Protein AF-A0A7X2MRL8-F1 (afdb_monomer)

Organism: Enterobacter agglomerans (NCBI:txid549)

InterPro domains:
  IPR007055 BON domain [PF04972] (2-49)
  IPR007055 BON domain [PF04972] (62-128)
  IPR007055 BON domain [PS50914] (1-50)
  IPR007055 BON domain [PS50914] (61-129)
  IPR014004 Transport-associated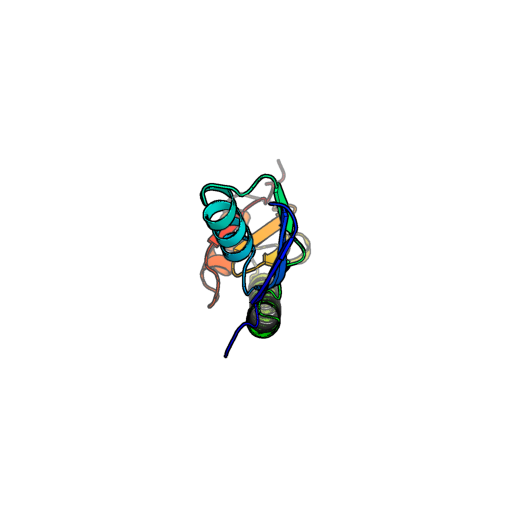 and nodulation domain, bacteria [SM00749] (1-50)
  IPR014004 Transport-associated and nodulation domain, bacteria [SM00749] (66-129)
  IPR051686 Outer membrane lipoprotein DolP [PTHR34606] (59-128)

Mean predicted aligned error: 12.66 Å

Foldseek 3Di:
DDWDWDWDDDQLEIEIATEDQDPVVQVVVLVVSVPDPSRPYYHYHYDHCVPCCLQVVQVVVQVVLQVQLLVVQVVDPQAPSVQWDWGGGSLEIEIEGEDQDVVNQVVSLVSSVPGPSRPYYHRHYDHDD

Secondary structure (DSSP, 8-state):
----EEEEEETTEEEEEEEESSHHHHHHHHHHHHTSTT--EEEEEEEE---HHHHHHHHHHHHHHHHHHHHHHHT-SSS-GGGEEEEEETTEEEEEEEESSHHHHHHHHHHHHTSTT--EEEEEEEEP-

Structure (mmCIF, N/CA/C/O backbone):
data_AF-A0A7X2MRL8-F1
#
_entry.id   AF-A0A7X2MRL8-F1
#
loop_
_atom_site.group_PDB
_atom_site.id
_atom_site.type_symbol
_atom_site.label_atom_id
_atom_site.label_alt_id
_atom_site.label_comp_id
_atom_site.label_asym_id
_atom_site.label_entity_id
_atom_site.label_seq_id
_atom_site.pdbx_PDB_ins_code
_atom_site.Cartn_x
_atom_site.Cartn_y
_atom_site.Cartn_z
_atom_site.occupancy
_atom_site.B_iso_or_equiv
_atom_site.auth_seq_id
_atom_site.auth_comp_id
_atom_site.auth_asym_id
_atom_site.auth_atom_id
_atom_site.pdbx_PDB_model_num
ATOM 1 N N . LYS A 1 1 ? -16.062 -18.049 14.899 1.00 43.31 1 LYS A N 1
ATOM 2 C CA . LYS A 1 1 ? -15.267 -17.506 16.029 1.00 43.31 1 LYS A CA 1
ATOM 3 C C . LYS A 1 1 ? -16.156 -16.510 16.754 1.00 43.31 1 LYS A C 1
ATOM 5 O O . LYS A 1 1 ? -16.603 -15.585 16.094 1.00 43.31 1 LYS A O 1
ATOM 10 N N . SER A 1 2 ? -16.481 -16.750 18.024 1.00 45.66 2 SER A N 1
ATOM 11 C CA . SER A 1 2 ? -17.302 -15.827 18.815 1.00 45.66 2 SER A CA 1
ATOM 12 C C . SER A 1 2 ? -16.423 -14.662 19.267 1.00 45.66 2 SER A C 1
ATOM 14 O O . SER A 1 2 ? -15.326 -14.892 19.771 1.00 45.66 2 SER A O 1
ATOM 16 N N . THR A 1 3 ? -16.838 -13.429 19.003 1.00 57.28 3 THR A N 1
ATOM 17 C CA . THR A 1 3 ? -16.255 -12.231 19.615 1.00 57.28 3 THR A CA 1
ATOM 18 C C . THR A 1 3 ? -16.995 -11.979 20.916 1.00 57.28 3 THR A C 1
ATOM 20 O O . THR A 1 3 ? -18.180 -11.650 20.892 1.00 57.28 3 THR A O 1
ATOM 23 N N . ASP A 1 4 ? -16.318 -12.151 22.046 1.00 70.88 4 ASP A N 1
ATOM 24 C CA . ASP A 1 4 ? -16.901 -11.885 23.357 1.00 70.88 4 ASP A CA 1
ATOM 25 C C . ASP A 1 4 ? -16.921 -10.370 23.601 1.00 70.88 4 ASP A C 1
ATOM 27 O O . ASP A 1 4 ? -15.911 -9.763 23.970 1.00 70.88 4 ASP A O 1
ATOM 31 N N . ILE A 1 5 ? -18.070 -9.746 23.335 1.00 77.88 5 ILE A N 1
ATOM 32 C CA . ILE A 1 5 ? -18.379 -8.380 23.764 1.00 77.88 5 ILE A CA 1
ATOM 33 C C . ILE A 1 5 ? -19.225 -8.487 25.033 1.00 77.88 5 ILE A C 1
ATOM 35 O O . ILE A 1 5 ? -20.292 -9.095 25.035 1.00 77.88 5 ILE A O 1
ATOM 39 N N . SER A 1 6 ? -18.744 -7.890 26.118 1.00 81.19 6 SER A N 1
ATOM 40 C CA . SER A 1 6 ? -19.450 -7.768 27.389 1.00 81.19 6 SER A CA 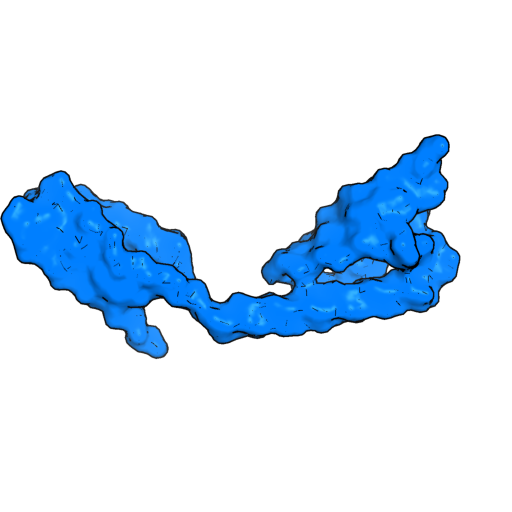1
ATOM 41 C C . SER A 1 6 ? -20.005 -6.358 27.541 1.00 81.19 6 SER A C 1
ATOM 43 O O . SER A 1 6 ? -19.305 -5.367 27.312 1.00 81.19 6 SER A O 1
ATOM 45 N N . VAL A 1 7 ? -21.268 -6.281 27.953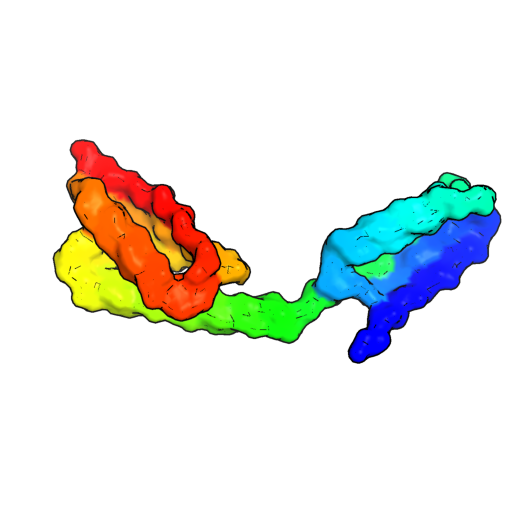 1.00 85.44 7 VAL A N 1
ATOM 46 C CA . VAL A 1 7 ? -21.988 -5.031 28.183 1.00 85.44 7 VAL A CA 1
ATOM 47 C C . VAL A 1 7 ? -22.349 -4.955 29.658 1.00 85.44 7 VAL A C 1
ATOM 49 O O . VAL A 1 7 ? -22.948 -5.882 30.205 1.00 85.44 7 VAL A O 1
ATOM 52 N N . LYS A 1 8 ? -21.987 -3.852 30.314 1.00 85.00 8 LYS A N 1
ATOM 53 C CA . LYS A 1 8 ? -22.382 -3.563 31.698 1.00 85.00 8 LYS A CA 1
ATOM 54 C C . LYS A 1 8 ? -23.081 -2.219 31.765 1.00 85.00 8 LYS A C 1
ATOM 56 O O . LYS A 1 8 ? -22.536 -1.233 31.284 1.00 85.00 8 LYS A O 1
ATOM 61 N N . THR A 1 9 ? -24.233 -2.163 32.422 1.00 85.00 9 THR A N 1
ATOM 62 C CA . THR A 1 9 ? -24.992 -0.919 32.600 1.00 85.00 9 THR A CA 1
ATOM 63 C C . THR A 1 9 ? -25.076 -0.574 34.078 1.00 85.00 9 THR A C 1
ATOM 65 O O . THR A 1 9 ? -25.454 -1.415 34.891 1.00 85.00 9 THR A O 1
ATOM 68 N N . HIS A 1 10 ? -24.735 0.663 34.434 1.00 83.69 10 HIS A N 1
ATOM 69 C CA . HIS A 1 10 ? -24.865 1.162 35.799 1.00 83.69 10 HIS A CA 1
ATOM 70 C C . HIS A 1 10 ? -25.291 2.634 35.795 1.00 83.69 10 HIS A C 1
ATOM 72 O O . HIS A 1 10 ? -24.618 3.477 35.208 1.00 83.69 10 HIS A O 1
ATOM 78 N N . SER A 1 11 ? -26.425 2.948 36.432 1.00 82.94 11 SER A N 1
ATOM 79 C CA . SER A 1 11 ? -26.944 4.322 36.593 1.00 82.94 11 SER A CA 1
ATOM 80 C C . SER A 1 11 ? -27.077 5.128 35.287 1.00 82.94 11 SER A C 1
ATOM 82 O O . SER A 1 11 ? -26.874 6.343 35.263 1.00 82.94 11 SER A O 1
ATOM 84 N N . GLY A 1 12 ? -27.427 4.451 34.188 1.00 83.62 12 GLY A N 1
ATOM 85 C CA . GLY A 1 12 ? -27.546 5.045 32.850 1.00 83.62 12 GLY A CA 1
ATOM 86 C C . GLY A 1 12 ? -26.224 5.146 32.082 1.00 83.62 12 GLY A C 1
ATOM 87 O O . GLY A 1 12 ? -26.221 5.621 30.952 1.00 83.62 12 GLY A O 1
ATOM 88 N N . VAL A 1 13 ? -25.101 4.694 32.647 1.00 87.69 13 VAL A N 1
ATOM 89 C CA . VAL A 1 13 ? -23.821 4.584 31.935 1.00 87.69 13 VAL A CA 1
ATOM 90 C C . VAL A 1 13 ? -23.645 3.155 31.439 1.00 87.69 13 VAL A C 1
ATOM 92 O O . VAL A 1 13 ? -23.685 2.212 32.233 1.00 87.69 13 VAL A O 1
ATOM 95 N N . VAL A 1 14 ? -23.431 2.989 30.136 1.00 89.94 14 VAL A N 1
ATOM 96 C CA . VAL A 1 14 ? -23.171 1.684 29.517 1.00 89.94 14 VAL A CA 1
ATOM 97 C C . VAL A 1 14 ? -21.681 1.550 29.245 1.00 89.94 14 VAL A C 1
ATOM 99 O O . VAL A 1 14 ? -21.097 2.377 28.561 1.00 89.94 14 VAL A O 1
ATOM 102 N N . THR A 1 15 ? -21.050 0.509 29.773 1.00 89.19 15 THR A N 1
ATOM 103 C CA . THR A 1 15 ? -19.661 0.155 29.474 1.00 89.19 15 THR A CA 1
ATOM 104 C C . THR A 1 15 ? -19.632 -1.008 28.495 1.00 89.19 15 THR A C 1
ATOM 106 O O . THR A 1 15 ? -20.145 -2.087 28.803 1.00 89.19 15 THR A O 1
ATOM 109 N N . LEU A 1 16 ? -19.007 -0.790 27.340 1.00 88.12 16 LEU A N 1
ATOM 110 C CA . LEU A 1 16 ? -18.705 -1.822 26.355 1.00 88.12 16 LEU A CA 1
ATOM 111 C C . LEU A 1 16 ? -17.268 -2.284 26.558 1.00 88.12 16 LEU A C 1
ATOM 113 O O . LEU A 1 16 ? -16.356 -1.469 26.584 1.00 88.12 16 LEU A O 1
ATOM 117 N N . SER A 1 17 ? -17.049 -3.583 26.717 1.00 85.19 17 SER A N 1
ATOM 118 C CA . SER A 1 17 ? -15.705 -4.143 26.871 1.00 85.19 17 SER A CA 1
ATOM 119 C C . SER A 1 17 ? -15.605 -5.475 26.158 1.00 85.19 17 SER A C 1
ATOM 121 O O . SER A 1 17 ? -16.537 -6.268 26.230 1.00 85.19 17 SER A O 1
ATOM 123 N N . GLY A 1 18 ? -14.490 -5.753 25.498 1.00 83.50 18 GLY A N 1
ATOM 124 C CA . GLY A 1 18 ? -14.308 -7.013 24.785 1.00 83.50 18 GLY A CA 1
ATOM 125 C C . GLY A 1 18 ? -13.463 -6.832 23.543 1.00 83.50 18 GLY A C 1
ATOM 126 O O . GLY A 1 18 ? -12.676 -5.891 23.467 1.00 83.50 18 GLY A O 1
ATOM 127 N N . PHE A 1 19 ? -13.626 -7.732 22.576 1.00 80.56 19 PHE A N 1
ATOM 128 C CA . PHE A 1 19 ? -1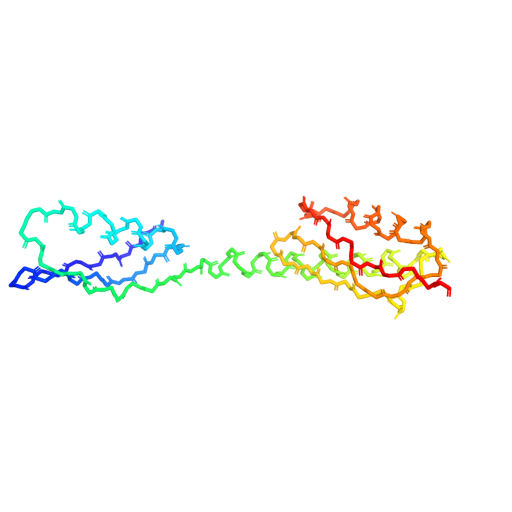2.842 -7.705 21.346 1.00 80.56 19 PHE A CA 1
ATOM 129 C C . PHE A 1 19 ? -13.720 -7.574 20.109 1.00 80.56 19 PHE A C 1
ATOM 131 O O . PHE A 1 19 ? -14.625 -8.379 19.910 1.00 80.56 19 PHE A O 1
ATOM 138 N N . VAL A 1 20 ? -13.403 -6.600 19.258 1.00 79.31 20 VAL A N 1
ATOM 139 C CA . VAL A 1 20 ? -14.018 -6.427 17.934 1.00 79.31 20 VAL A CA 1
ATOM 140 C C . VAL A 1 20 ? -13.000 -6.714 16.839 1.00 79.31 20 VAL A C 1
ATOM 142 O O . VAL A 1 20 ? -11.795 -6.631 17.077 1.00 79.31 20 VAL A O 1
ATOM 145 N N . THR A 1 21 ? -13.467 -7.051 15.640 1.00 75.81 21 THR A N 1
ATOM 146 C CA . THR A 1 21 ? -12.587 -7.406 14.514 1.00 75.81 21 THR A CA 1
ATOM 147 C C . THR A 1 21 ? -12.222 -6.233 13.610 1.00 75.81 21 THR A C 1
ATOM 149 O O . THR A 1 21 ? -11.414 -6.411 12.708 1.00 75.81 21 THR A O 1
ATOM 152 N N . SER A 1 22 ? -12.829 -5.060 13.807 1.00 75.62 22 SER A N 1
ATOM 153 C CA . SER A 1 22 ? -12.556 -3.849 13.022 1.00 75.62 22 SER A CA 1
ATOM 154 C C . SER A 1 22 ? -12.970 -2.595 13.790 1.00 75.62 22 SER A C 1
ATOM 156 O O . SER A 1 22 ? -13.854 -2.661 14.650 1.00 75.62 22 SER A O 1
ATOM 158 N N . GLN A 1 23 ? -12.364 -1.462 13.438 1.00 76.38 23 GLN A N 1
ATOM 159 C CA . GLN A 1 23 ? -12.707 -0.151 13.990 1.00 76.38 23 GLN A CA 1
ATOM 160 C C . GLN A 1 23 ? -14.171 0.227 13.692 1.00 76.38 23 GLN A C 1
ATOM 162 O O . GLN A 1 23 ? -14.911 0.583 14.606 1.00 76.38 23 GLN A O 1
ATOM 167 N N . ASP A 1 24 ? -14.634 0.010 12.456 1.00 79.31 24 ASP A N 1
ATOM 168 C CA . ASP A 1 24 ? -16.037 0.194 12.048 1.00 79.31 24 ASP A CA 1
ATOM 169 C C . ASP A 1 24 ? -17.035 -0.553 12.945 1.00 79.31 24 ASP A C 1
ATOM 171 O O . ASP A 1 24 ? -18.141 -0.081 13.217 1.00 79.31 24 ASP A O 1
ATOM 175 N N . GLN A 1 25 ? -16.671 -1.757 13.395 1.00 79.75 25 GLN A N 1
ATOM 176 C CA . GLN A 1 25 ? -17.531 -2.556 14.263 1.00 79.75 25 GLN A CA 1
ATOM 177 C C . GLN A 1 25 ? -17.612 -1.974 15.683 1.00 79.75 25 GLN A C 1
ATOM 179 O O . GLN A 1 25 ? -18.697 -2.007 16.267 1.00 79.75 25 GLN A O 1
ATOM 184 N N . ALA A 1 26 ? -16.517 -1.423 16.223 1.00 82.06 26 ALA A N 1
ATOM 185 C CA . ALA A 1 26 ? -16.550 -0.707 17.504 1.00 82.06 26 ALA A CA 1
ATOM 186 C C . ALA A 1 26 ? -17.460 0.524 17.421 1.00 82.06 26 ALA A C 1
ATOM 188 O O . ALA A 1 26 ? -18.356 0.687 18.249 1.00 82.06 26 ALA A O 1
ATOM 189 N N . GLU A 1 27 ? -17.299 1.341 16.381 1.00 82.31 27 GLU A N 1
ATOM 190 C CA . GLU A 1 27 ? -18.073 2.576 16.212 1.00 82.31 27 GLU A CA 1
ATOM 191 C C . GLU A 1 27 ? -19.571 2.301 16.065 1.00 82.31 27 GLU A C 1
ATOM 193 O O . GLU A 1 27 ? -20.397 2.944 16.718 1.00 82.31 27 GLU A O 1
ATOM 198 N N . LYS A 1 28 ? -19.942 1.282 15.280 1.00 84.69 28 LYS A N 1
ATOM 199 C CA . LYS A 1 28 ? -21.342 0.852 15.152 1.00 84.69 28 LYS A CA 1
ATOM 200 C C . LYS A 1 28 ? -21.918 0.370 16.480 1.00 84.69 28 LYS A C 1
ATOM 202 O O . LYS A 1 28 ? -23.062 0.699 16.788 1.00 84.69 28 LYS A O 1
ATOM 207 N N . ALA A 1 29 ? -21.149 -0.376 17.273 1.00 82.38 29 ALA A N 1
ATOM 208 C CA . ALA A 1 29 ? -21.600 -0.845 18.581 1.00 82.38 29 ALA A CA 1
ATOM 209 C C . ALA A 1 29 ? -21.880 0.330 19.533 1.00 82.38 29 ALA A C 1
ATOM 211 O O . ALA A 1 29 ? -22.940 0.374 20.158 1.00 82.38 29 ALA A O 1
ATOM 212 N N . VAL A 1 30 ? -20.987 1.321 19.581 1.00 85.62 30 VAL A N 1
ATOM 213 C CA . VAL A 1 30 ? -21.179 2.542 20.379 1.00 85.62 30 VAL A CA 1
ATOM 214 C C . VAL A 1 30 ? -22.404 3.327 19.898 1.00 85.62 30 VAL A C 1
ATOM 216 O O . VAL A 1 30 ? -23.246 3.711 20.711 1.00 85.62 30 VAL A O 1
ATOM 219 N N . ALA A 1 31 ? -22.557 3.507 18.583 1.00 86.75 31 ALA A N 1
ATOM 220 C CA . ALA A 1 31 ? -23.661 4.265 17.996 1.00 86.75 31 ALA A CA 1
ATOM 221 C C . ALA A 1 31 ? -25.038 3.628 18.246 1.00 86.75 31 ALA A C 1
ATOM 223 O O . ALA A 1 31 ? -26.025 4.342 18.419 1.00 86.75 31 ALA A O 1
ATOM 224 N N . VAL A 1 32 ? -25.129 2.295 18.268 1.00 87.06 32 VAL A N 1
ATOM 225 C CA . VAL A 1 32 ? -26.376 1.591 18.608 1.00 87.06 32 VAL A CA 1
ATOM 226 C C . VAL A 1 32 ? -26.728 1.803 20.079 1.00 87.06 32 VAL A C 1
ATOM 228 O O . VAL A 1 32 ? -27.880 2.093 20.388 1.00 87.06 32 VAL A O 1
ATOM 231 N N . VAL A 1 33 ? -25.746 1.724 20.981 1.00 86.62 33 VAL A N 1
ATOM 232 C CA . VAL A 1 33 ? -25.975 1.877 22.427 1.00 86.62 33 VAL A CA 1
ATOM 233 C C . VAL A 1 33 ? -26.392 3.298 22.795 1.00 86.62 33 VAL A C 1
ATOM 235 O O . VAL A 1 33 ? -27.287 3.474 23.615 1.00 86.62 33 VAL A O 1
ATOM 238 N N . GLN A 1 34 ? -25.800 4.315 22.169 1.00 85.25 34 GLN A N 1
ATOM 239 C CA . GLN A 1 34 ? -26.168 5.715 22.413 1.00 85.25 34 GLN A CA 1
ATOM 240 C C . GLN A 1 34 ? -27.619 6.044 22.031 1.00 85.25 34 GLN A C 1
ATOM 242 O O . GLN A 1 34 ? -28.180 7.004 22.549 1.00 85.25 34 GLN A O 1
ATOM 247 N N . LYS A 1 35 ? -28.237 5.262 21.138 1.00 87.12 35 LYS A N 1
ATOM 248 C CA . LYS A 1 35 ? -29.630 5.456 20.704 1.00 87.12 35 LYS A CA 1
ATOM 249 C C . LYS A 1 35 ? -30.656 4.822 21.645 1.00 87.12 35 LYS A C 1
ATOM 251 O O . LYS A 1 35 ? -31.852 4.998 21.430 1.00 87.12 35 LYS A O 1
ATOM 256 N N . ILE A 1 36 ? -30.215 4.063 22.647 1.00 85.81 36 ILE A N 1
ATOM 257 C CA . ILE A 1 36 ? -31.112 3.405 23.596 1.00 85.81 36 ILE A CA 1
ATOM 258 C C . ILE A 1 36 ? -31.599 4.437 24.616 1.00 85.81 36 ILE A C 1
ATOM 260 O O . ILE A 1 36 ? -30.809 5.107 25.284 1.00 85.81 36 ILE A O 1
ATOM 264 N N . GLU A 1 37 ? -32.917 4.552 24.747 1.00 83.38 37 GLU A N 1
ATOM 265 C CA . GLU A 1 37 ? -33.558 5.481 25.672 1.00 83.38 37 GLU A CA 1
ATOM 266 C C . GLU A 1 37 ? -33.161 5.164 27.128 1.00 83.38 37 GLU A C 1
ATOM 268 O O . GLU A 1 37 ? -33.201 4.015 27.569 1.00 83.38 37 GLU A O 1
ATOM 273 N N . GLY A 1 38 ? -32.712 6.181 27.871 1.00 83.12 38 GLY A N 1
ATOM 274 C CA . GLY A 1 38 ? -32.183 6.027 29.234 1.00 83.12 38 GLY A CA 1
ATOM 275 C C . GLY A 1 38 ? -30.659 5.859 29.335 1.00 83.12 38 GLY A C 1
ATOM 276 O O . GLY A 1 38 ? -30.119 5.909 30.446 1.00 83.12 38 GLY A O 1
ATOM 277 N N . VAL A 1 39 ? -29.942 5.733 28.211 1.00 87.69 39 VAL A N 1
ATOM 278 C CA . VAL A 1 39 ? -28.473 5.802 28.191 1.00 87.69 39 VAL A CA 1
ATOM 279 C C . VAL A 1 39 ? -28.026 7.259 28.293 1.00 87.69 39 VAL A C 1
ATOM 281 O O . VAL A 1 39 ? -28.300 8.083 27.429 1.00 87.69 39 VAL A O 1
ATOM 284 N N . LYS A 1 40 ? -27.315 7.581 29.372 1.00 86.88 40 LYS A N 1
ATOM 285 C CA . LYS A 1 40 ? -26.729 8.901 29.636 1.00 86.88 40 LYS A CA 1
ATOM 286 C C . LYS A 1 40 ? -25.324 9.038 29.056 1.00 86.88 40 LYS A C 1
ATOM 288 O O . LYS A 1 40 ? -24.927 10.135 28.684 1.00 86.88 40 LYS A O 1
ATOM 293 N N . SER A 1 41 ? -24.547 7.952 29.032 1.00 85.06 41 SER A N 1
ATOM 294 C CA . SER A 1 41 ? -23.182 7.945 28.492 1.00 85.06 41 SER A CA 1
ATOM 295 C C . SER A 1 41 ? -22.714 6.529 28.154 1.00 85.06 41 SER A C 1
ATOM 297 O O . SER A 1 41 ? -23.172 5.557 28.762 1.00 85.06 41 SER A O 1
ATOM 299 N N . VAL A 1 42 ? -21.786 6.417 27.202 1.00 85.88 42 VAL A N 1
ATOM 300 C CA . VAL A 1 42 ? -21.166 5.151 26.792 1.00 85.88 42 VAL A CA 1
ATOM 301 C C . VAL A 1 42 ? -19.668 5.202 27.076 1.00 85.88 42 VAL A C 1
ATOM 303 O O . VAL A 1 42 ? -18.965 6.080 26.587 1.00 85.88 42 VAL A O 1
ATOM 306 N N . SER A 1 43 ? -19.180 4.252 27.872 1.00 85.31 43 SER A N 1
ATOM 307 C CA . SER A 1 43 ? -17.760 4.024 28.125 1.00 85.31 43 SER A CA 1
ATOM 308 C C . SER A 1 43 ? -17.270 2.905 27.213 1.00 85.31 43 SER A C 1
ATOM 310 O O . SER A 1 43 ? -17.619 1.739 27.405 1.00 85.31 43 SER A O 1
ATOM 312 N N . ASP A 1 44 ? -16.472 3.267 26.216 1.00 83.00 44 ASP A N 1
ATOM 313 C CA . ASP A 1 44 ? -15.859 2.316 25.296 1.00 83.00 44 ASP A CA 1
ATOM 314 C C . ASP A 1 44 ? -14.528 1.787 25.857 1.00 83.00 44 ASP A C 1
ATOM 316 O O . ASP A 1 44 ? -13.603 2.543 26.154 1.00 83.00 44 ASP A O 1
ATOM 320 N N . LYS A 1 45 ? -14.459 0.469 26.044 1.00 84.19 45 LYS A N 1
ATOM 321 C CA . LYS A 1 45 ? -13.270 -0.321 26.394 1.00 84.19 45 LYS A CA 1
ATOM 322 C C . LYS A 1 45 ? -13.133 -1.515 25.442 1.00 84.19 45 LYS A C 1
ATOM 324 O O . LYS A 1 45 ? -12.657 -2.584 25.836 1.00 84.19 45 LYS A O 1
ATOM 329 N N . LEU A 1 46 ? -13.624 -1.381 24.212 1.00 82.25 46 LEU A N 1
ATOM 330 C CA . LEU A 1 46 ? -13.459 -2.383 23.172 1.00 82.25 46 LEU A CA 1
ATOM 331 C C . LEU A 1 46 ? -12.020 -2.351 22.660 1.00 82.25 46 LEU A C 1
ATOM 333 O O . LEU A 1 46 ? -11.458 -1.312 22.329 1.00 82.25 46 LEU A O 1
ATOM 337 N N . HIS A 1 47 ? -11.420 -3.529 22.573 1.00 76.06 47 HIS A N 1
ATOM 338 C CA . HIS A 1 47 ? -10.131 -3.715 21.939 1.00 76.06 47 HIS A CA 1
ATOM 339 C C . HIS A 1 47 ? -10.353 -4.214 20.518 1.00 76.06 47 HIS A C 1
ATOM 341 O O . HIS A 1 47 ? -10.875 -5.311 20.303 1.00 76.06 47 HIS A O 1
ATOM 347 N N . VAL A 1 48 ? -9.914 -3.431 19.538 1.00 77.75 48 VAL A N 1
ATOM 348 C CA . VAL A 1 48 ? -9.893 -3.877 18.148 1.00 77.75 48 VAL A CA 1
ATOM 349 C C . VAL A 1 48 ? -8.793 -4.924 18.009 1.00 77.75 48 VAL A C 1
ATOM 351 O O . VAL A 1 48 ? -7.607 -4.620 17.896 1.00 77.75 48 VAL A O 1
ATOM 354 N N . ARG A 1 49 ? -9.190 -6.197 18.047 1.00 68.12 49 ARG A N 1
ATOM 355 C CA . ARG A 1 49 ? -8.392 -7.282 17.489 1.00 68.12 49 ARG A CA 1
ATOM 356 C C . ARG A 1 49 ? -8.652 -7.247 16.001 1.00 68.12 49 ARG A C 1
ATOM 358 O O . ARG A 1 49 ? -9.376 -8.096 15.482 1.00 68.12 49 ARG A O 1
ATOM 365 N N . ASP A 1 50 ? -8.038 -6.275 15.329 1.00 56.88 50 ASP A N 1
ATOM 366 C CA . ASP A 1 50 ? -7.798 -6.431 13.904 1.00 56.88 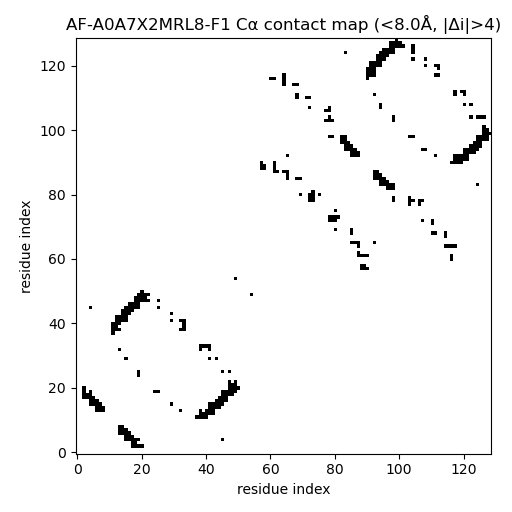50 ASP A CA 1
ATOM 367 C C . ASP A 1 50 ? -7.189 -7.818 13.767 1.00 56.88 50 ASP A C 1
ATOM 369 O O . ASP A 1 50 ? -6.275 -8.177 14.524 1.00 56.88 50 ASP A O 1
ATOM 373 N N . SER A 1 51 ? -7.867 -8.681 13.017 1.00 52.28 51 SER A N 1
ATOM 374 C CA . SER A 1 51 ? -7.526 -10.090 12.968 1.00 52.28 51 SER A CA 1
ATOM 375 C C . SER A 1 51 ? -6.044 -10.176 12.638 1.00 52.28 51 SER A C 1
ATOM 377 O O . SER A 1 51 ? -5.674 -10.027 11.487 1.00 52.28 51 SER A O 1
ATOM 379 N N . LYS A 1 52 ? -5.196 -10.437 13.641 1.00 50.09 52 LYS A N 1
ATOM 380 C CA . LYS A 1 52 ? -3.748 -10.585 13.458 1.00 50.09 52 LYS A CA 1
ATOM 381 C C . LYS A 1 52 ? -3.451 -11.589 12.349 1.00 50.09 52 LYS A C 1
ATOM 383 O O . LYS A 1 52 ? -2.439 -11.474 11.696 1.00 50.09 52 LYS A O 1
ATOM 388 N N . ALA A 1 53 ? -4.354 -12.534 12.089 1.00 48.34 53 ALA A N 1
ATOM 389 C CA . ALA A 1 53 ? -4.292 -13.434 10.944 1.00 48.34 53 ALA A CA 1
ATOM 390 C C . ALA A 1 53 ? -4.486 -12.739 9.579 1.00 48.34 53 ALA A C 1
ATOM 392 O O . ALA A 1 53 ? -3.821 -13.121 8.630 1.00 48.34 53 ALA A O 1
ATOM 393 N N . SER A 1 54 ? -5.357 -11.737 9.468 1.00 48.03 54 SER A N 1
ATOM 394 C CA . SER A 1 54 ? -5.570 -10.920 8.266 1.00 48.03 54 SER A CA 1
ATOM 395 C C . SER A 1 54 ? -4.476 -9.869 8.097 1.00 48.03 54 SER A C 1
ATOM 397 O O . SER A 1 54 ? -3.975 -9.731 6.991 1.00 48.03 54 SER A O 1
ATOM 399 N N . SER A 1 55 ? -4.027 -9.215 9.174 1.00 51.44 55 SER A N 1
ATOM 400 C CA . SER A 1 55 ? -2.920 -8.249 9.108 1.00 51.44 55 SER A CA 1
ATOM 401 C C . SER A 1 55 ? -1.553 -8.941 8.970 1.00 51.44 55 SER A C 1
ATOM 403 O O . SER A 1 55 ? -0.696 -8.429 8.271 1.00 51.44 55 SER A O 1
ATOM 405 N N . MET A 1 56 ? -1.329 -10.139 9.538 1.00 52.12 56 MET A N 1
ATOM 406 C CA . MET A 1 56 ? -0.111 -10.934 9.275 1.00 52.12 56 MET A CA 1
ATOM 407 C C . MET A 1 56 ? -0.140 -11.599 7.897 1.00 52.12 56 MET A C 1
ATOM 409 O O . MET A 1 56 ? 0.906 -11.691 7.269 1.00 52.12 56 MET A O 1
ATOM 413 N N . LYS A 1 57 ? -1.301 -12.067 7.410 1.00 53.41 57 LYS A N 1
ATOM 414 C CA . LYS A 1 57 ? -1.425 -12.612 6.045 1.00 53.41 57 LYS A CA 1
ATOM 415 C C . LYS A 1 57 ? -1.321 -11.508 4.991 1.00 53.41 57 LYS A C 1
ATOM 417 O O . LYS A 1 57 ? -0.691 -11.736 3.968 1.00 53.41 57 LYS A O 1
ATOM 422 N N . GLY A 1 58 ? -1.896 -10.337 5.265 1.00 60.31 58 GLY A N 1
ATOM 423 C CA . GLY A 1 58 ? -1.731 -9.117 4.477 1.00 60.31 58 GLY A CA 1
ATOM 424 C C . GLY A 1 58 ? -0.269 -8.699 4.448 1.00 60.31 58 GLY A C 1
ATOM 425 O O . GLY A 1 58 ? 0.327 -8.720 3.388 1.00 60.31 58 GLY A O 1
ATOM 426 N N . TYR A 1 59 ? 0.360 -8.509 5.608 1.00 63.66 59 TYR A N 1
ATOM 427 C CA . TYR A 1 59 ? 1.765 -8.101 5.697 1.00 63.66 59 TYR A CA 1
ATOM 428 C C . TYR A 1 59 ? 2.748 -9.115 5.087 1.00 63.66 59 TYR A C 1
ATOM 430 O O . TYR A 1 59 ? 3.703 -8.727 4.419 1.00 63.66 59 TYR A O 1
ATOM 438 N N . ALA A 1 60 ? 2.528 -10.421 5.282 1.00 67.00 60 ALA A N 1
ATOM 439 C CA . ALA A 1 60 ? 3.346 -11.456 4.647 1.00 67.00 60 ALA A CA 1
ATOM 440 C C . ALA A 1 60 ? 3.152 -11.485 3.122 1.00 67.00 60 ALA A C 1
ATOM 442 O O . ALA A 1 60 ? 4.125 -11.671 2.391 1.00 67.00 60 ALA A O 1
ATOM 443 N N . GLY A 1 61 ? 1.919 -11.270 2.648 1.00 74.56 61 GLY A N 1
ATOM 444 C CA . GLY A 1 61 ? 1.615 -11.098 1.229 1.00 74.56 61 GLY A CA 1
ATOM 445 C C . GLY A 1 61 ? 2.276 -9.847 0.656 1.00 74.56 61 GLY A C 1
ATOM 446 O O . GLY A 1 61 ? 3.004 -9.937 -0.322 1.00 74.56 61 GLY A O 1
ATOM 447 N N . ASP A 1 62 ? 2.130 -8.708 1.325 1.00 79.94 62 ASP A N 1
ATOM 448 C CA . ASP A 1 62 ? 2.680 -7.416 0.916 1.00 79.94 62 ASP A CA 1
ATOM 449 C C . ASP A 1 62 ? 4.212 -7.429 0.877 1.00 79.94 62 ASP A C 1
ATOM 451 O O . ASP A 1 62 ? 4.824 -6.844 -0.020 1.00 79.94 62 ASP A O 1
ATOM 455 N N . ALA A 1 63 ? 4.861 -8.122 1.817 1.00 82.19 63 ALA A N 1
ATOM 456 C CA . ALA A 1 63 ? 6.309 -8.305 1.811 1.00 82.19 63 ALA A CA 1
ATOM 457 C C . ALA A 1 63 ? 6.774 -9.155 0.615 1.00 82.19 63 ALA A C 1
ATOM 459 O O . ALA A 1 63 ? 7.789 -8.830 -0.013 1.00 82.19 63 ALA A O 1
ATOM 460 N N . ALA A 1 64 ? 6.027 -10.211 0.273 1.00 85.94 64 ALA A N 1
ATOM 461 C CA . ALA A 1 64 ? 6.295 -11.034 -0.904 1.00 85.94 64 ALA A CA 1
ATOM 462 C C . ALA A 1 64 ? 6.085 -10.234 -2.199 1.00 85.94 64 ALA A C 1
ATOM 464 O O . ALA A 1 64 ? 7.001 -10.166 -3.016 1.00 85.94 64 ALA A O 1
ATOM 465 N N . THR A 1 65 ? 4.957 -9.529 -2.326 1.00 87.06 65 THR A N 1
ATOM 466 C CA . THR A 1 65 ? 4.649 -8.623 -3.442 1.00 87.06 65 THR A CA 1
ATOM 467 C C . THR A 1 65 ? 5.734 -7.560 -3.604 1.00 87.06 65 THR A C 1
ATOM 469 O O . THR A 1 65 ? 6.281 -7.389 -4.688 1.00 87.06 65 THR A O 1
ATOM 472 N N . THR A 1 66 ? 6.138 -6.892 -2.520 1.00 87.81 66 THR A N 1
ATOM 473 C CA . THR A 1 66 ? 7.215 -5.887 -2.551 1.00 87.81 66 THR A CA 1
ATOM 474 C C . THR A 1 66 ? 8.530 -6.480 -3.051 1.00 87.81 66 THR A C 1
ATOM 476 O O . THR A 1 66 ? 9.237 -5.850 -3.840 1.00 87.81 66 THR A O 1
ATOM 479 N N . SER A 1 67 ? 8.881 -7.679 -2.585 1.00 88.62 67 SER A N 1
ATOM 480 C CA . SER A 1 67 ? 10.116 -8.358 -2.985 1.00 88.62 67 SER A CA 1
ATOM 481 C C . SER A 1 67 ? 10.080 -8.755 -4.458 1.00 88.62 67 SER A C 1
ATOM 483 O O . SER A 1 67 ? 11.071 -8.571 -5.162 1.00 88.62 67 SER A O 1
ATOM 485 N N . GLU A 1 68 ? 8.933 -9.227 -4.941 1.00 90.06 68 GLU A N 1
ATOM 486 C CA . GLU A 1 68 ? 8.732 -9.577 -6.343 1.00 90.06 68 GLU A CA 1
ATOM 487 C C . GLU A 1 68 ? 8.805 -8.348 -7.255 1.00 90.06 68 GLU A C 1
ATOM 489 O O . GLU A 1 68 ? 9.540 -8.371 -8.243 1.00 90.06 68 GLU A O 1
ATOM 494 N N . ILE A 1 69 ? 8.146 -7.242 -6.888 1.00 90.38 69 ILE A N 1
ATOM 495 C CA . ILE A 1 69 ? 8.243 -5.974 -7.626 1.00 90.38 69 ILE A CA 1
ATOM 496 C C . ILE A 1 69 ? 9.704 -5.528 -7.689 1.00 90.38 69 ILE A C 1
ATOM 498 O O . ILE A 1 69 ? 10.211 -5.237 -8.769 1.00 90.38 69 ILE A O 1
ATOM 502 N N . LYS A 1 70 ? 10.417 -5.519 -6.555 1.00 89.38 70 LYS A N 1
ATOM 503 C CA . LYS A 1 70 ? 11.839 -5.145 -6.524 1.00 89.38 70 LYS A CA 1
ATOM 504 C C . LYS A 1 70 ? 12.689 -6.051 -7.408 1.00 89.38 70 LYS A C 1
ATOM 506 O O . LYS A 1 70 ? 13.544 -5.539 -8.121 1.00 89.38 70 LYS A O 1
ATOM 511 N N . ALA A 1 71 ? 12.449 -7.361 -7.401 1.00 89.81 71 ALA A N 1
ATOM 512 C CA . ALA A 1 71 ? 13.169 -8.303 -8.252 1.00 89.81 71 ALA A CA 1
ATOM 513 C C . ALA A 1 71 ? 12.909 -8.045 -9.745 1.00 89.81 71 ALA A C 1
ATOM 515 O O . ALA A 1 71 ? 13.850 -8.026 -10.535 1.00 89.81 71 ALA A O 1
ATOM 516 N N . LYS A 1 72 ? 11.654 -7.787 -10.130 1.00 89.50 72 LYS A N 1
ATOM 517 C CA . LYS A 1 72 ? 11.277 -7.469 -11.516 1.00 89.50 72 LYS A CA 1
ATOM 518 C C . LYS A 1 72 ? 11.847 -6.133 -11.977 1.00 89.50 72 LYS A C 1
ATOM 520 O O . LYS A 1 72 ? 12.325 -6.053 -13.098 1.00 89.50 72 LYS A O 1
ATOM 525 N N . LEU A 1 73 ? 11.847 -5.119 -11.111 1.00 89.00 73 LEU A N 1
ATOM 526 C CA . LEU A 1 73 ? 12.499 -3.839 -11.386 1.00 89.00 73 LEU A CA 1
ATOM 527 C C . LEU A 1 73 ? 14.020 -3.995 -11.497 1.00 89.00 73 LEU A C 1
ATOM 529 O O . LEU A 1 73 ? 14.629 -3.345 -12.333 1.00 89.00 73 LEU A O 1
ATOM 533 N N . LEU A 1 74 ? 14.647 -4.845 -10.675 1.00 87.75 74 LEU A N 1
ATOM 534 C CA . LEU A 1 74 ? 16.083 -5.135 -10.779 1.00 87.75 74 LEU A CA 1
ATOM 535 C C . LEU A 1 74 ? 16.450 -5.834 -12.090 1.00 87.75 74 LEU A C 1
ATOM 537 O O . LEU A 1 74 ? 17.548 -5.624 -12.591 1.00 87.75 74 LEU A O 1
ATOM 541 N N . ALA A 1 75 ? 15.559 -6.681 -12.599 1.00 87.44 75 ALA A N 1
ATOM 542 C CA . ALA A 1 75 ? 15.739 -7.403 -13.852 1.00 87.44 75 ALA A CA 1
ATOM 543 C C . ALA A 1 75 ? 15.364 -6.573 -15.094 1.00 87.44 75 ALA A C 1
ATOM 545 O O . ALA A 1 75 ? 15.515 -7.063 -16.211 1.00 87.44 75 ALA A O 1
ATOM 546 N N . ASP A 1 76 ? 14.838 -5.360 -14.917 1.00 86.94 76 ASP A N 1
ATOM 547 C CA . ASP A 1 76 ? 14.451 -4.475 -16.009 1.00 86.94 76 ASP A CA 1
ATOM 548 C C . ASP A 1 76 ? 15.567 -3.455 -16.280 1.00 86.94 76 ASP A C 1
ATOM 550 O O . ASP A 1 76 ? 15.884 -2.620 -15.436 1.00 86.94 76 ASP A O 1
ATOM 554 N N . ASP A 1 77 ? 16.156 -3.513 -17.476 1.00 83.75 77 ASP A N 1
ATOM 555 C CA . ASP A 1 77 ? 17.265 -2.632 -17.873 1.00 83.75 77 ASP A CA 1
ATOM 556 C C . ASP A 1 77 ? 16.836 -1.171 -18.098 1.00 83.75 77 ASP A C 1
ATOM 558 O O . ASP A 1 77 ? 17.678 -0.278 -18.221 1.00 83.75 77 ASP A O 1
ATOM 562 N N . ILE A 1 78 ? 15.529 -0.906 -18.187 1.00 82.19 78 ILE A N 1
ATOM 563 C CA . ILE A 1 78 ? 14.989 0.422 -18.479 1.00 82.19 78 ILE A CA 1
ATOM 564 C C . ILE A 1 78 ? 14.830 1.206 -17.177 1.00 82.19 78 ILE A C 1
ATOM 566 O O . ILE A 1 78 ? 15.191 2.385 -17.132 1.00 82.19 78 ILE A O 1
ATOM 570 N N . VAL A 1 79 ? 14.303 0.582 -16.118 1.00 84.44 79 VAL A N 1
ATOM 571 C CA . VAL A 1 79 ? 14.022 1.260 -14.844 1.00 84.44 79 VAL A CA 1
ATOM 572 C C . VAL A 1 79 ? 15.249 1.247 -13.923 1.00 84.44 79 VAL A C 1
ATOM 574 O O . VAL A 1 79 ? 15.737 0.180 -13.557 1.00 84.44 79 VAL A O 1
ATOM 577 N N . PRO A 1 80 ? 15.724 2.410 -13.432 1.00 80.69 80 PRO A N 1
ATOM 578 C CA . PRO A 1 80 ? 16.823 2.466 -12.475 1.00 80.69 80 PRO A CA 1
ATOM 579 C C . PRO A 1 80 ? 16.339 2.038 -11.082 1.00 8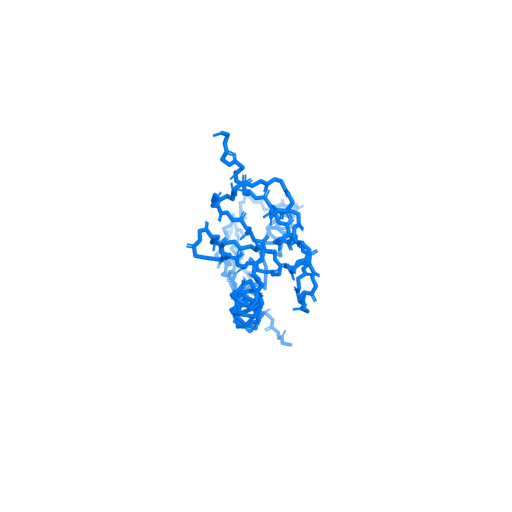0.69 80 PRO A C 1
ATOM 581 O O . PRO A 1 80 ? 16.131 2.864 -10.196 1.00 80.69 80 PRO A O 1
ATOM 584 N N . SER A 1 81 ? 16.180 0.733 -10.871 1.00 78.94 81 SER A N 1
ATOM 585 C CA . SER A 1 81 ? 15.650 0.136 -9.636 1.00 78.94 81 SER A CA 1
ATOM 586 C C . SER A 1 81 ? 16.358 0.594 -8.357 1.00 78.94 81 SER A C 1
ATOM 588 O O . SER A 1 81 ? 15.730 0.705 -7.309 1.00 78.94 81 SER A O 1
ATOM 590 N N . ARG A 1 82 ? 17.648 0.946 -8.437 1.00 83.44 82 ARG A N 1
ATOM 591 C CA . ARG A 1 82 ? 18.431 1.492 -7.311 1.00 83.44 82 ARG A CA 1
ATOM 592 C C . ARG A 1 82 ? 17.921 2.844 -6.806 1.00 83.44 82 ARG A C 1
ATOM 594 O O . ARG A 1 82 ? 18.167 3.180 -5.652 1.00 83.44 82 ARG A O 1
ATOM 601 N N . ASN A 1 83 ? 17.220 3.596 -7.652 1.00 85.88 83 ASN A N 1
ATOM 602 C CA . ASN A 1 83 ? 16.679 4.917 -7.338 1.00 85.88 83 ASN A CA 1
ATOM 603 C C . ASN A 1 83 ? 15.166 4.884 -7.080 1.00 85.88 83 ASN A C 1
ATOM 605 O O . ASN A 1 83 ? 14.571 5.935 -6.841 1.00 85.88 83 ASN A O 1
ATOM 609 N N . VAL A 1 84 ? 14.550 3.698 -7.139 1.00 89.06 84 VAL A N 1
ATOM 610 C CA . VAL A 1 84 ? 13.115 3.489 -6.949 1.00 89.06 84 VAL A CA 1
ATOM 611 C C . VAL A 1 84 ? 12.888 2.739 -5.643 1.00 89.06 84 VAL A C 1
ATOM 613 O O . VAL A 1 84 ? 13.306 1.595 -5.463 1.00 89.06 84 VAL A O 1
ATOM 616 N N . LYS A 1 85 ? 12.191 3.383 -4.713 1.00 91.25 85 LYS A N 1
ATOM 617 C CA . LYS A 1 85 ? 11.709 2.770 -3.482 1.00 91.25 85 LYS A CA 1
ATOM 618 C C . LYS A 1 85 ? 10.304 2.220 -3.717 1.00 91.25 85 LYS A C 1
ATOM 620 O O . LYS A 1 85 ? 9.439 2.910 -4.251 1.00 91.25 85 LYS A O 1
ATOM 625 N N . VAL A 1 86 ? 10.099 0.978 -3.282 1.00 91.38 86 VAL A N 1
ATOM 626 C CA . VAL A 1 86 ? 8.820 0.263 -3.358 1.00 91.38 86 VAL A CA 1
ATOM 627 C C . VAL A 1 86 ? 8.379 -0.100 -1.949 1.00 91.38 86 VAL A C 1
ATOM 629 O O . VAL A 1 86 ? 9.139 -0.747 -1.215 1.00 91.38 86 VAL A O 1
ATOM 632 N N . GLU A 1 87 ? 7.162 0.299 -1.598 1.00 89.44 87 GLU A N 1
ATOM 633 C CA . GLU A 1 87 ? 6.481 -0.038 -0.347 1.00 89.44 87 GLU A CA 1
ATOM 634 C C . GLU A 1 87 ? 5.086 -0.573 -0.677 1.00 89.44 87 GLU A C 1
ATOM 636 O O . GLU A 1 87 ? 4.424 -0.037 -1.560 1.00 89.44 87 GLU A O 1
ATOM 641 N N . THR A 1 88 ? 4.645 -1.635 -0.002 1.00 85.38 88 THR A N 1
ATOM 642 C CA . THR A 1 88 ? 3.304 -2.203 -0.197 1.00 85.38 88 THR A CA 1
ATOM 643 C C . THR A 1 88 ? 2.598 -2.287 1.145 1.00 85.38 88 THR A C 1
ATOM 645 O O . THR A 1 88 ? 3.178 -2.797 2.104 1.00 85.38 88 THR A O 1
ATOM 648 N N . THR A 1 89 ? 1.359 -1.803 1.193 1.00 83.56 89 THR A N 1
ATOM 649 C CA . THR A 1 89 ? 0.510 -1.837 2.387 1.00 83.56 89 THR A CA 1
ATOM 650 C C . THR A 1 89 ? -0.905 -2.228 1.983 1.00 83.56 89 THR A C 1
ATOM 652 O O . THR A 1 89 ? -1.546 -1.525 1.201 1.00 83.56 89 THR A O 1
ATOM 655 N N . ASP A 1 90 ? -1.392 -3.354 2.497 1.00 80.56 90 ASP A N 1
ATOM 656 C CA . ASP A 1 90 ? -2.726 -3.904 2.249 1.00 80.56 90 ASP A CA 1
ATOM 657 C C . ASP A 1 90 ? -3.058 -4.081 0.750 1.00 80.56 90 ASP A C 1
ATOM 659 O O . ASP A 1 90 ? -4.209 -3.921 0.312 1.00 80.56 90 ASP A O 1
ATOM 663 N N . GLY A 1 91 ? -2.054 -4.445 -0.055 1.00 82.25 91 GLY A N 1
ATOM 664 C CA . GLY A 1 91 ? -2.138 -4.571 -1.514 1.00 82.25 91 GLY A CA 1
ATOM 665 C C . GLY A 1 91 ? -2.074 -3.248 -2.289 1.00 82.25 91 GLY A C 1
ATOM 666 O O . GLY A 1 91 ? -2.281 -3.248 -3.504 1.00 82.25 91 GLY A O 1
ATOM 667 N N . VAL A 1 92 ? -1.809 -2.115 -1.632 1.00 89.00 92 VAL A N 1
ATOM 668 C CA . VAL A 1 92 ? -1.533 -0.833 -2.297 1.00 89.00 92 VAL A CA 1
ATOM 669 C C . VAL A 1 92 ? -0.027 -0.645 -2.397 1.00 89.00 92 VAL A C 1
ATOM 671 O O . VAL A 1 92 ? 0.656 -0.551 -1.380 1.00 89.00 92 VAL A O 1
ATOM 674 N N . VAL A 1 93 ? 0.485 -0.576 -3.622 1.00 93.00 93 VAL A N 1
ATOM 675 C CA . VAL A 1 93 ? 1.908 -0.356 -3.894 1.00 93.00 93 VAL A CA 1
ATOM 676 C C . VAL A 1 93 ? 2.167 1.132 -4.045 1.00 93.00 93 VAL A C 1
ATOM 678 O O . VAL A 1 93 ? 1.497 1.802 -4.826 1.00 93.00 93 VAL A O 1
ATOM 681 N N . GLN A 1 94 ? 3.179 1.640 -3.359 1.00 94.50 94 GLN A N 1
ATOM 682 C CA . GLN A 1 94 ? 3.697 2.984 -3.531 1.00 94.50 94 GLN A CA 1
ATOM 683 C C . GLN A 1 94 ? 5.095 2.930 -4.149 1.00 94.50 94 GLN A C 1
ATOM 685 O O . GLN A 1 94 ? 6.009 2.296 -3.614 1.00 94.50 94 GLN A O 1
ATOM 690 N N . LEU A 1 95 ? 5.247 3.605 -5.287 1.00 94.12 95 LEU A N 1
ATOM 691 C CA . LEU A 1 95 ? 6.515 3.810 -5.978 1.00 94.12 95 LEU A CA 1
ATOM 692 C C . LEU A 1 95 ? 6.974 5.241 -5.717 1.00 94.12 95 LEU A C 1
ATOM 694 O O . LEU A 1 95 ? 6.224 6.177 -5.966 1.00 94.12 95 LEU A O 1
ATOM 698 N N . SER A 1 96 ? 8.193 5.421 -5.218 1.00 93.38 96 SER A N 1
ATOM 699 C CA . SER A 1 96 ? 8.765 6.747 -4.958 1.00 93.38 96 SER A CA 1
ATOM 700 C C . SER A 1 96 ? 10.247 6.786 -5.308 1.00 93.38 96 SER A C 1
ATOM 702 O O . SER A 1 96 ? 10.912 5.751 -5.337 1.00 93.38 96 SER A O 1
ATOM 704 N N . GLY A 1 97 ? 10.776 7.973 -5.601 1.00 90.75 97 GLY A N 1
ATOM 705 C CA . GLY A 1 97 ? 12.174 8.146 -5.992 1.00 90.75 97 GLY A CA 1
ATOM 706 C C . GLY A 1 97 ? 12.341 8.995 -7.245 1.00 90.75 97 GLY A C 1
ATOM 707 O O . GLY A 1 97 ? 11.467 9.789 -7.588 1.00 90.75 97 GLY A O 1
ATOM 708 N N . GLN A 1 98 ? 13.486 8.844 -7.910 1.00 90.81 98 GLN A N 1
ATOM 709 C CA . GLN A 1 98 ? 13.845 9.648 -9.079 1.00 90.81 98 GLN A CA 1
ATOM 710 C C . GLN A 1 98 ? 14.159 8.775 -10.291 1.00 90.81 98 GLN A C 1
ATOM 712 O O . GLN A 1 98 ? 14.999 7.876 -10.221 1.00 90.81 98 GLN A O 1
ATOM 717 N N . VAL A 1 99 ? 13.533 9.101 -11.420 1.00 90.69 99 VAL A N 1
ATOM 718 C CA . VAL A 1 99 ? 13.760 8.466 -12.725 1.00 90.69 99 VAL A CA 1
ATOM 719 C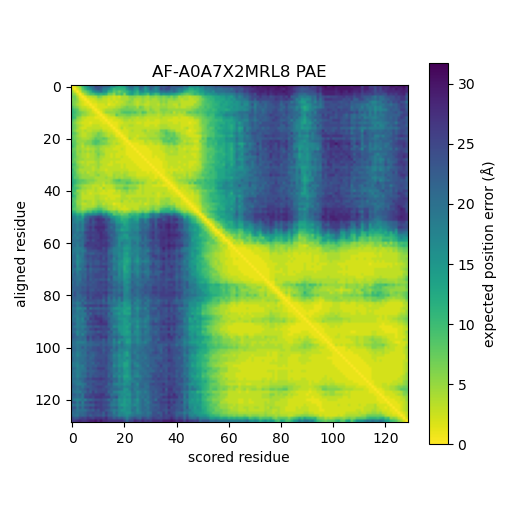 C . VAL A 1 99 ? 14.279 9.486 -13.737 1.00 90.69 99 VAL A C 1
ATOM 721 O O . VAL A 1 99 ? 14.114 10.689 -13.559 1.00 90.69 99 VAL A O 1
ATOM 724 N N . ALA A 1 100 ? 14.939 9.026 -14.796 1.00 88.88 100 ALA A N 1
ATOM 725 C CA . ALA A 1 100 ? 15.551 9.890 -15.804 1.00 88.88 100 ALA A CA 1
ATOM 726 C C . ALA A 1 100 ? 14.552 10.418 -16.845 1.00 88.88 100 ALA A C 1
ATOM 728 O O . ALA A 1 100 ? 14.820 11.427 -17.485 1.00 88.88 100 ALA A O 1
ATOM 729 N N . ASN A 1 101 ? 13.425 9.735 -17.058 1.00 90.69 101 ASN A N 1
ATOM 730 C CA . ASN A 1 101 ? 12.395 10.144 -18.013 1.00 90.69 101 ASN A CA 1
ATOM 731 C C . ASN A 1 101 ? 11.025 9.546 -17.648 1.00 90.69 101 ASN A C 1
ATOM 733 O O . ASN A 1 101 ? 10.928 8.649 -16.809 1.00 90.69 101 ASN A O 1
ATOM 737 N N . GLN A 1 102 ? 9.968 10.033 -18.302 1.00 89.88 102 GLN A N 1
ATOM 738 C CA . GLN A 1 102 ? 8.600 9.562 -18.063 1.00 89.88 102 GLN A CA 1
ATOM 739 C C . GLN A 1 102 ? 8.417 8.079 -18.418 1.00 89.88 102 GLN A C 1
ATOM 741 O O . GLN A 1 102 ? 7.763 7.356 -17.675 1.00 89.88 102 GLN A O 1
ATOM 746 N N . ALA A 1 103 ? 9.065 7.593 -19.481 1.00 90.00 103 ALA A N 1
ATOM 747 C CA . ALA A 1 103 ? 8.948 6.196 -19.899 1.00 90.00 103 ALA A CA 1
ATOM 748 C C . ALA A 1 103 ? 9.424 5.215 -18.811 1.00 90.00 103 ALA A C 1
ATOM 750 O O . ALA A 1 103 ? 8.845 4.145 -18.641 1.00 90.00 103 ALA A O 1
ATOM 751 N N . GLN A 1 104 ? 10.444 5.589 -18.033 1.00 90.75 104 GLN A N 1
ATOM 752 C CA . GLN A 1 104 ? 10.884 4.819 -16.868 1.00 90.75 104 GLN A CA 1
ATOM 753 C C . GLN A 1 104 ? 9.838 4.799 -15.749 1.00 90.75 104 GLN A C 1
ATOM 755 O O . GLN A 1 104 ? 9.653 3.761 -15.116 1.00 90.75 104 GLN A O 1
ATOM 760 N N . SER A 1 105 ? 9.148 5.920 -15.518 1.00 90.50 105 SER A N 1
ATOM 761 C CA . SER A 1 105 ? 8.049 5.996 -14.548 1.00 90.50 105 SER A CA 1
ATOM 762 C C . SER A 1 105 ? 6.903 5.063 -14.946 1.00 90.50 105 SER A C 1
ATOM 764 O O . SER A 1 105 ? 6.494 4.200 -14.167 1.00 90.50 105 SER A O 1
ATOM 766 N N . ASP A 1 106 ? 6.460 5.157 -16.201 1.00 92.19 106 ASP A N 1
ATOM 767 C CA . ASP A 1 106 ? 5.347 4.366 -16.733 1.00 92.19 106 ASP A CA 1
ATOM 768 C C . ASP A 1 106 ? 5.677 2.863 -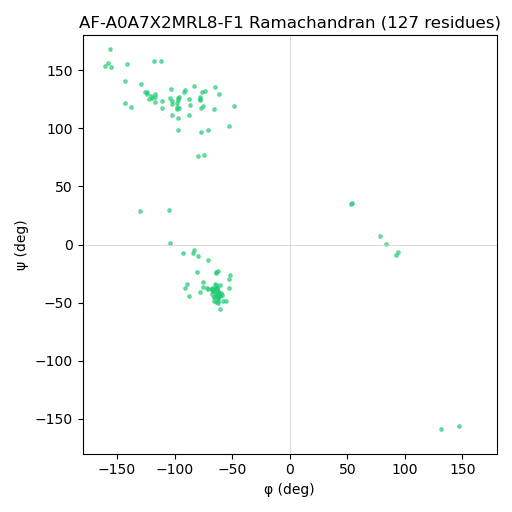16.741 1.00 92.19 106 ASP A C 1
ATOM 770 O O . ASP A 1 106 ? 4.828 2.007 -16.461 1.00 92.19 106 ASP A O 1
ATOM 774 N N . ARG A 1 107 ? 6.942 2.526 -17.025 1.00 91.88 107 ARG A N 1
ATOM 775 C CA . ARG A 1 107 ? 7.446 1.151 -16.981 1.00 91.88 107 ARG A CA 1
ATOM 776 C C . ARG A 1 107 ? 7.435 0.593 -15.560 1.00 91.88 107 ARG A C 1
ATOM 778 O O . ARG A 1 107 ? 6.975 -0.532 -15.370 1.00 91.88 107 ARG A O 1
ATOM 785 N N . ALA A 1 108 ? 7.890 1.365 -14.574 1.00 91.25 108 ALA A N 1
ATOM 786 C CA . ALA A 1 108 ? 7.882 0.953 -13.171 1.00 91.25 108 ALA A CA 1
ATOM 787 C C . ALA A 1 108 ? 6.455 0.700 -12.662 1.00 91.25 108 ALA A C 1
ATOM 789 O O . ALA A 1 108 ? 6.192 -0.312 -12.009 1.00 91.25 108 ALA A O 1
ATOM 790 N N . GLU A 1 109 ? 5.519 1.579 -13.022 1.00 93.50 109 GLU A N 1
ATOM 791 C CA . GLU A 1 109 ? 4.103 1.427 -12.691 1.00 93.50 109 GLU A CA 1
ATOM 792 C C . GLU A 1 109 ? 3.492 0.178 -13.336 1.00 93.50 109 GLU A C 1
ATOM 794 O O . GLU A 1 109 ? 2.783 -0.582 -12.673 1.00 93.50 109 GLU A O 1
ATOM 799 N N . SER A 1 110 ? 3.804 -0.073 -14.608 1.00 92.94 110 SER A N 1
ATOM 800 C CA . SER A 1 110 ? 3.322 -1.255 -15.331 1.00 92.94 110 SER A CA 1
ATOM 801 C C . SER A 1 110 ? 3.835 -2.557 -14.714 1.00 92.94 110 SER A C 1
ATOM 803 O O . SER A 1 110 ? 3.070 -3.508 -14.566 1.00 92.94 110 SER A O 1
ATOM 805 N N . ILE A 1 111 ? 5.109 -2.595 -14.307 1.00 91.19 111 ILE A N 1
ATOM 806 C CA . ILE A 1 111 ? 5.701 -3.749 -13.617 1.00 91.19 111 ILE A CA 1
ATOM 807 C C . ILE A 1 111 ? 4.994 -3.993 -12.285 1.00 91.19 111 ILE A C 1
ATOM 809 O O . ILE A 1 111 ? 4.618 -5.127 -12.003 1.00 91.19 111 ILE A O 1
ATOM 813 N N . ALA A 1 112 ? 4.765 -2.943 -11.492 1.00 91.31 112 ALA A N 1
ATOM 814 C CA . ALA A 1 112 ? 4.059 -3.064 -10.220 1.00 91.31 112 ALA A CA 1
ATOM 815 C C . ALA A 1 112 ? 2.622 -3.577 -10.405 1.00 91.31 112 ALA A C 1
ATOM 817 O O . ALA A 1 112 ? 2.200 -4.478 -9.688 1.00 91.31 112 ALA A O 1
ATOM 818 N N . LYS A 1 113 ? 1.886 -3.065 -11.399 1.00 91.88 113 LYS A N 1
ATOM 819 C CA . LYS A 1 113 ? 0.511 -3.500 -11.708 1.00 91.88 113 LYS A CA 1
ATOM 820 C C . LYS A 1 113 ? 0.411 -4.956 -12.166 1.00 91.88 113 LYS A C 1
ATOM 822 O O . LYS A 1 113 ? -0.654 -5.550 -12.039 1.00 91.88 113 LYS A O 1
ATOM 827 N N . ALA A 1 114 ? 1.485 -5.517 -12.717 1.00 90.56 114 ALA A N 1
ATOM 828 C CA . ALA A 1 114 ? 1.503 -6.888 -13.213 1.00 90.56 114 ALA A CA 1
ATOM 829 C C . ALA A 1 114 ? 1.681 -7.946 -12.107 1.00 90.56 114 ALA A C 1
ATOM 831 O O . ALA A 1 114 ? 1.548 -9.134 -12.395 1.00 90.56 114 ALA A O 1
ATOM 832 N N . ILE A 1 115 ? 2.001 -7.544 -10.871 1.00 88.62 115 ILE A N 1
ATOM 833 C CA . ILE A 1 115 ? 2.233 -8.477 -9.763 1.00 88.62 115 ILE A CA 1
ATOM 834 C C . ILE A 1 115 ? 0.919 -8.907 -9.117 1.00 88.62 115 ILE A C 1
ATOM 836 O O . ILE A 1 115 ? 0.029 -8.098 -8.846 1.00 88.62 115 ILE A O 1
ATOM 840 N N . GLU A 1 116 ? 0.810 -10.203 -8.837 1.00 82.69 116 GLU A N 1
ATOM 841 C CA . GLU A 1 116 ? -0.358 -10.773 -8.179 1.00 82.69 116 GLU A CA 1
ATOM 842 C C . GLU A 1 116 ? -0.505 -10.224 -6.748 1.00 82.69 116 GLU A C 1
ATOM 844 O O . GLU A 1 116 ? 0.459 -10.103 -5.990 1.00 82.69 116 GLU A O 1
ATOM 849 N N . GLY A 1 117 ? -1.734 -9.862 -6.374 1.00 80.38 117 GLY A N 1
ATOM 850 C CA . GLY A 1 117 ? -2.040 -9.267 -5.069 1.00 80.38 117 GLY A CA 1
ATOM 851 C C . GLY A 1 117 ? -2.006 -7.736 -5.038 1.00 80.38 117 GLY A C 1
ATOM 852 O O . GLY A 1 117 ? -2.485 -7.145 -4.068 1.00 80.38 117 GLY A O 1
ATOM 853 N N . VAL A 1 118 ? -1.538 -7.082 -6.107 1.00 88.25 118 VAL A N 1
ATOM 854 C CA . VAL A 1 118 ? -1.605 -5.623 -6.235 1.00 88.25 118 VAL A CA 1
ATOM 855 C C . VAL A 1 118 ? -3.031 -5.188 -6.562 1.00 88.25 118 VAL A C 1
ATOM 857 O O . VAL A 1 118 ? -3.603 -5.550 -7.586 1.00 88.25 118 VAL A O 1
ATOM 860 N N . LYS A 1 119 ? -3.616 -4.382 -5.675 1.00 87.38 119 LYS A N 1
ATOM 861 C CA . LYS A 1 119 ? -4.950 -3.786 -5.838 1.00 87.38 119 LYS A CA 1
ATOM 862 C C . LYS A 1 119 ? -4.884 -2.422 -6.508 1.00 87.38 119 LYS A C 1
ATOM 864 O O . LYS A 1 119 ? -5.774 -2.062 -7.270 1.00 87.38 119 LYS A O 1
ATOM 869 N N . SER A 1 120 ? -3.860 -1.640 -6.176 1.00 90.44 120 SER A N 1
ATOM 870 C CA . SER A 1 120 ? -3.651 -0.301 -6.717 1.00 90.44 120 SER A CA 1
ATOM 871 C C . SER A 1 120 ? -2.177 0.075 -6.652 1.00 90.44 120 SER A C 1
ATOM 873 O O . SER A 1 120 ? -1.447 -0.404 -5.782 1.00 90.44 120 SER A O 1
ATOM 875 N N . VAL A 1 121 ? -1.754 0.949 -7.563 1.00 93.88 121 VAL A N 1
ATOM 876 C CA . VAL A 1 121 ? -0.394 1.488 -7.610 1.00 93.88 121 VAL A CA 1
ATOM 877 C C . VAL A 1 121 ? -0.466 3.002 -7.529 1.00 93.88 121 VAL A C 1
ATOM 879 O O . VAL A 1 121 ? -1.141 3.648 -8.328 1.00 93.88 121 VAL A O 1
ATOM 882 N N . LYS A 1 122 ? 0.253 3.557 -6.560 1.00 93.94 122 LYS A N 1
ATOM 883 C CA . LYS A 1 122 ? 0.480 4.982 -6.403 1.00 93.94 122 LYS A CA 1
ATOM 884 C C . LYS A 1 122 ? 1.883 5.307 -6.900 1.00 93.94 122 LYS A C 1
ATOM 886 O O . LYS A 1 122 ? 2.874 4.889 -6.302 1.00 93.94 122 LYS A O 1
ATOM 891 N N . ASN A 1 123 ? 1.944 6.022 -8.014 1.00 93.19 123 ASN A N 1
ATOM 892 C CA . ASN A 1 123 ? 3.190 6.414 -8.649 1.00 93.19 123 ASN A CA 1
ATOM 893 C C . ASN A 1 123 ? 3.568 7.843 -8.228 1.00 93.19 123 ASN A C 1
ATOM 895 O O . ASN A 1 123 ? 3.038 8.812 -8.760 1.00 93.19 123 ASN A O 1
ATOM 899 N N . ASP A 1 124 ? 4.469 7.953 -7.252 1.00 93.31 124 ASP A N 1
ATOM 900 C CA . ASP A 1 124 ? 5.056 9.204 -6.760 1.00 93.31 124 ASP A CA 1
ATOM 901 C C . ASP A 1 124 ? 6.516 9.361 -7.263 1.00 93.31 124 ASP A C 1
ATOM 903 O O . ASP A 1 124 ? 7.368 9.931 -6.576 1.00 93.31 124 ASP A O 1
ATOM 907 N N . LEU A 1 125 ? 6.851 8.802 -8.437 1.00 92.31 125 LEU A N 1
ATOM 908 C CA . LEU A 1 125 ? 8.176 8.951 -9.049 1.00 92.31 125 LEU A CA 1
ATOM 909 C C . LEU A 1 125 ? 8.346 10.335 -9.679 1.00 92.31 125 LEU A C 1
ATOM 911 O O . LEU A 1 125 ? 7.537 10.772 -10.497 1.00 92.31 125 LEU A O 1
ATOM 915 N N . THR A 1 126 ? 9.460 10.992 -9.366 1.00 92.44 126 THR A N 1
ATOM 916 C CA . THR A 1 126 ? 9.806 12.290 -9.949 1.00 92.44 126 THR A CA 1
ATOM 917 C C . THR A 1 126 ? 10.744 12.102 -11.136 1.00 92.44 126 THR A C 1
ATOM 919 O O . THR A 1 126 ? 11.804 11.483 -11.014 1.00 92.44 126 THR A O 1
ATOM 922 N N . VAL A 1 127 ? 10.387 12.675 -12.286 1.00 90.88 127 VAL A N 1
ATOM 923 C CA . VAL A 1 127 ? 11.267 12.715 -13.458 1.00 90.88 127 VAL A CA 1
ATOM 924 C C . VAL A 1 127 ? 12.310 13.809 -13.261 1.00 90.88 127 VAL A C 1
ATOM 926 O O . VAL A 1 127 ? 11.972 14.968 -13.015 1.00 90.88 127 VAL A O 1
ATOM 929 N N . LYS A 1 128 ? 13.587 13.440 -13.358 1.00 81.06 128 LYS A N 1
ATOM 930 C CA . LYS A 1 128 ? 14.697 14.385 -13.305 1.00 81.06 128 LYS A CA 1
ATOM 931 C C . LYS A 1 128 ? 14.619 15.293 -14.537 1.00 81.06 128 LYS A C 1
ATOM 933 O O . LYS A 1 128 ? 14.667 14.800 -15.660 1.00 81.06 128 LYS A O 1
ATOM 938 N N . SER A 1 129 ? 14.422 16.588 -14.294 1.00 61.75 129 SER A N 1
ATOM 939 C CA . SER A 1 129 ? 14.41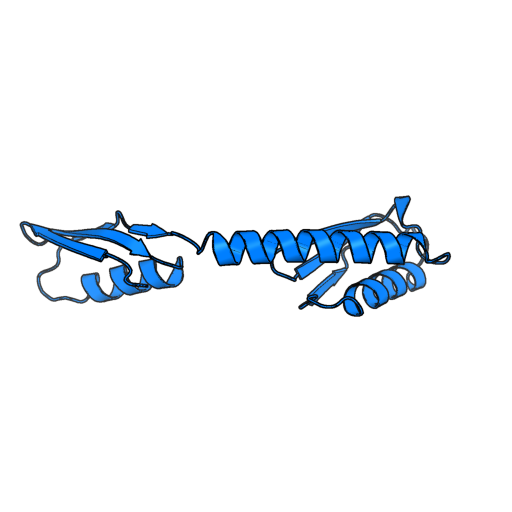3 17.638 -15.324 1.00 61.75 129 SER A CA 1
ATOM 940 C C . SER A 1 129 ? 15.821 17.985 -15.792 1.00 61.75 129 SER A C 1
ATOM 942 O O . SER A 1 129 ? 16.760 17.847 -14.971 1.00 61.75 129 SER A O 1
#

Sequence (129 aa):
KSTDISVKTHSGVVTLSGFVTSQDQAEKAVAVVQKIEGVKSVSDKLHVRDSKASSMKGYAGDAATTSEIKAKLLADDIVPSRNVKVETTDGVVQLSGQVANQAQSDRAESIAKAIEGVKSVKNDLTVKS

Nearest PDB structures (foldseek):
  8rjx-assembly1_A  TM=5.450E-01  e=7.893E-17  Escherichia coli
  6v4v-assembly1_A-2  TM=5.617E-01  e=7.731E-10  Acinetobacter baumannii
  7a2d-assembly1_A  TM=5.236E-01  e=1.145E-09  Escherichia coli K-12
  6xmv-assembly1_A  TM=4.473E-01  e=8.285E-05  Neisseria gonorrhoeae FA 1090
  8zex-assembly1_A  TM=8.577E-01  e=1.050E-02  Escherichia coli

pLDDT: mean 82.43, std 11.61, range [43.31, 94.5]

Radius of gyration: 22.7 Å; Cα contacts (8 Å, |Δi|>4): 215; chains: 1; bounding box: 52×35×56 Å

Solvent-accessible surface area (backbone atoms only — not comparable to full-atom values): 7178 Å² total; per-residue (Å²): 134,88,65,64,67,48,80,47,78,56,99,34,33,36,36,40,34,38,46,32,65,35,68,70,56,50,53,51,53,52,55,56,53,66,69,40,88,72,50,76,47,76,46,82,54,62,41,65,46,52,46,62,70,56,57,48,50,36,50,55,47,18,52,48,42,38,50,50,41,51,51,54,35,63,72,33,93,76,36,64,40,94,41,50,48,72,48,46,58,86,27,36,35,40,37,33,45,57,35,78,39,65,69,33,47,57,48,51,51,50,55,46,66,70,40,80,74,53,78,46,77,46,81,60,58,42,58,58,127